Protein AF-A0A8I0H7Q3-F1 (afdb_monomer_lite)

Structure (mmCIF, N/CA/C/O backbone):
data_AF-A0A8I0H7Q3-F1
#
_entry.id   AF-A0A8I0H7Q3-F1
#
loop_
_atom_site.group_PDB
_atom_site.id
_atom_site.type_symbol
_atom_site.label_atom_id
_atom_site.label_alt_id
_atom_site.label_comp_id
_atom_site.label_asym_id
_atom_site.label_entity_id
_atom_site.label_seq_id
_atom_site.pdbx_PDB_ins_code
_atom_site.Cartn_x
_atom_site.Cartn_y
_atom_site.Cartn_z
_atom_site.occupancy
_atom_site.B_iso_or_equiv
_atom_site.auth_seq_id
_atom_site.auth_comp_id
_atom_site.auth_asym_id
_atom_site.auth_atom_id
_atom_site.pdbx_PDB_model_num
ATOM 1 N N . LEU A 1 1 ? -4.816 25.748 12.205 1.00 37.19 1 LEU A N 1
ATOM 2 C CA . LEU A 1 1 ? -4.856 25.048 10.901 1.00 37.19 1 LEU A CA 1
ATOM 3 C C . LEU A 1 1 ? -5.503 23.698 11.165 1.00 37.19 1 LEU A C 1
ATOM 5 O O . LEU A 1 1 ? -4.940 22.926 11.926 1.00 37.19 1 LEU A O 1
ATOM 9 N N . GLY A 1 2 ? -6.756 23.532 10.737 1.00 43.56 2 GLY A N 1
ATOM 10 C CA . GLY A 1 2 ? -7.640 22.460 11.206 1.00 43.56 2 GLY A CA 1
ATOM 11 C C . GLY A 1 2 ? -7.206 21.076 10.732 1.00 43.56 2 GLY A C 1
ATOM 12 O O . GLY A 1 2 ? -6.792 20.918 9.587 1.00 43.56 2 GLY A O 1
ATOM 13 N N . GLU A 1 3 ? -7.314 20.086 11.617 1.00 54.47 3 GLU A N 1
ATOM 14 C CA . GLU A 1 3 ? -7.147 18.677 11.268 1.00 54.47 3 GLU A CA 1
ATOM 15 C C . GLU A 1 3 ? -8.243 18.287 10.264 1.00 54.47 3 GLU A C 1
ATOM 17 O O . GLU A 1 3 ? -9.424 18.199 10.606 1.00 54.47 3 GLU A O 1
ATOM 22 N N . ILE A 1 4 ? -7.864 18.109 8.996 1.00 49.09 4 ILE A N 1
ATOM 23 C CA . ILE A 1 4 ? -8.764 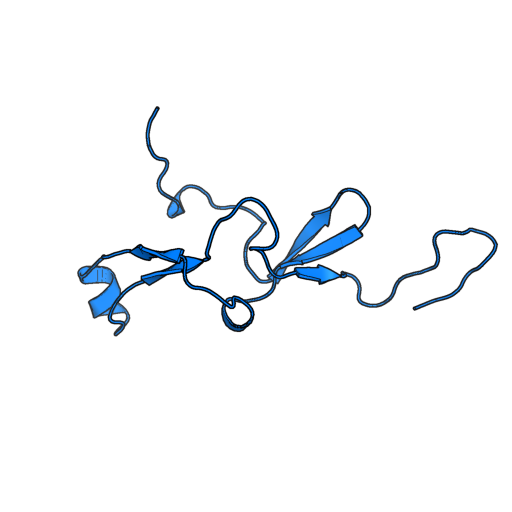17.578 7.968 1.00 49.09 4 ILE A CA 1
ATOM 24 C C . ILE A 1 4 ? -9.117 16.144 8.356 1.00 49.09 4 ILE A C 1
ATOM 26 O O . ILE A 1 4 ? -8.236 15.336 8.660 1.00 49.09 4 ILE A O 1
ATOM 30 N N . ARG A 1 5 ? -10.412 15.812 8.339 1.00 54.72 5 ARG A N 1
ATOM 31 C CA . ARG A 1 5 ? -10.844 14.442 8.616 1.00 54.72 5 ARG A CA 1
ATOM 32 C C . ARG A 1 5 ? -10.409 13.543 7.448 1.00 54.72 5 ARG A C 1
ATOM 34 O O . ARG A 1 5 ? -10.705 13.880 6.305 1.00 54.72 5 ARG A O 1
ATOM 41 N N . PRO A 1 6 ? -9.753 12.394 7.694 1.00 56.88 6 PRO A N 1
ATOM 42 C CA . PRO A 1 6 ? -9.218 11.533 6.631 1.00 56.88 6 PRO A CA 1
ATOM 43 C C . PRO A 1 6 ? -10.246 11.083 5.584 1.00 56.88 6 PRO A C 1
ATOM 45 O O . PRO A 1 6 ? -9.904 10.906 4.424 1.00 56.88 6 PRO A O 1
ATOM 48 N N . ASN A 1 7 ? -11.520 10.954 5.964 1.00 54.56 7 ASN A N 1
ATOM 49 C CA . ASN A 1 7 ? -12.619 10.635 5.047 1.00 54.56 7 ASN A CA 1
ATOM 50 C C . ASN A 1 7 ? -12.928 11.747 4.025 1.00 54.56 7 ASN A C 1
ATOM 52 O O . ASN A 1 7 ? -13.588 11.486 3.026 1.00 54.56 7 ASN A O 1
ATOM 56 N N . GLN A 1 8 ? -12.471 12.976 4.270 1.00 44.34 8 GLN A N 1
ATOM 57 C CA . GLN A 1 8 ? -12.534 14.087 3.319 1.00 44.34 8 GLN A CA 1
ATOM 58 C C . GLN A 1 8 ? -11.332 14.085 2.361 1.00 44.34 8 GLN A C 1
ATOM 60 O O . GLN A 1 8 ? -11.343 14.804 1.367 1.00 44.34 8 GLN A O 1
ATOM 65 N N . LEU A 1 9 ? -10.316 13.260 2.633 1.00 53.66 9 LEU A N 1
ATOM 66 C CA . LEU A 1 9 ? -9.160 13.027 1.775 1.00 53.66 9 LEU A CA 1
ATOM 67 C C . LEU A 1 9 ? -9.435 11.805 0.877 1.00 53.66 9 LEU A C 1
ATOM 69 O O . LEU A 1 9 ? -8.773 10.774 0.973 1.00 53.66 9 LEU A O 1
ATOM 73 N N . ILE A 1 10 ? -10.456 11.887 0.018 1.00 52.09 10 ILE A N 1
ATOM 74 C CA . ILE A 1 10 ? -10.652 10.869 -1.024 1.00 52.09 10 ILE A CA 1
ATOM 75 C C . ILE A 1 10 ? -9.549 11.094 -2.056 1.00 52.09 10 ILE A C 1
ATOM 77 O O . ILE A 1 10 ? -9.580 12.071 -2.801 1.00 52.09 10 ILE A O 1
ATOM 81 N N . THR A 1 11 ? -8.548 10.219 -2.065 1.00 61.03 11 THR A N 1
ATOM 82 C CA . THR A 1 11 ? -7.438 10.291 -3.017 1.00 61.03 11 THR A CA 1
ATOM 83 C C . THR A 1 11 ? -7.417 9.052 -3.894 1.00 61.03 11 THR A C 1
ATOM 85 O O . THR A 1 11 ? -7.894 7.985 -3.511 1.00 61.03 11 THR A O 1
ATOM 88 N N . THR A 1 12 ? -6.822 9.179 -5.073 1.00 61.81 12 THR A N 1
ATOM 89 C CA . THR A 1 12 ? -6.588 8.069 -5.997 1.00 61.81 12 THR A CA 1
ATOM 90 C C . THR A 1 12 ? -5.456 7.146 -5.539 1.00 61.81 12 THR A C 1
ATOM 92 O O . THR A 1 12 ? -5.013 6.348 -6.344 1.00 61.81 12 THR A O 1
ATOM 95 N N . PHE A 1 13 ? -4.966 7.245 -4.294 1.00 69.81 13 PHE A N 1
ATOM 96 C CA . PHE A 1 13 ? -3.757 6.558 -3.804 1.00 69.81 13 PHE A CA 1
ATOM 97 C C . PHE A 1 13 ? -4.045 5.420 -2.806 1.00 69.81 13 PHE A C 1
ATOM 99 O O . PHE A 1 13 ? -3.177 5.028 -2.027 1.00 69.81 13 PHE A O 1
ATOM 106 N N . GLY A 1 14 ? -5.279 4.907 -2.771 1.00 75.38 14 GLY A N 1
ATOM 107 C CA . GLY A 1 14 ? -5.651 3.786 -1.900 1.00 75.38 14 GLY A CA 1
ATOM 108 C C . GLY A 1 14 ? -5.126 2.426 -2.389 1.00 75.38 14 GLY A C 1
ATOM 109 O O . GLY A 1 14 ? -4.593 2.329 -3.493 1.00 75.38 14 GLY A O 1
ATOM 110 N N . PRO A 1 15 ? -5.306 1.349 -1.607 1.00 83.38 15 PRO A N 1
ATOM 111 C CA . PRO A 1 15 ? -5.054 -0.019 -2.059 1.00 83.38 15 PRO A CA 1
ATOM 112 C C . PRO A 1 15 ? -5.645 -0.335 -3.437 1.00 83.38 15 PRO A C 1
ATOM 114 O O . PRO A 1 15 ? -6.801 -0.017 -3.709 1.00 83.38 15 PRO A O 1
ATOM 117 N N . GLY A 1 16 ? -4.850 -0.964 -4.299 1.00 84.94 16 GLY A N 1
ATOM 118 C CA . GLY A 1 16 ? -5.204 -1.296 -5.680 1.00 84.94 16 GLY A CA 1
ATOM 119 C C . GLY A 1 16 ? -5.071 -0.139 -6.673 1.00 84.94 16 GLY A C 1
ATOM 120 O O . GLY A 1 16 ? -5.262 -0.348 -7.869 1.00 84.94 16 GLY A O 1
ATOM 121 N N . SER A 1 17 ? -4.736 1.071 -6.219 1.00 86.38 17 SER A N 1
ATOM 122 C CA . SER A 1 17 ? -4.459 2.182 -7.130 1.00 86.38 17 SER A CA 1
ATOM 123 C C . SER A 1 17 ? -3.118 2.028 -7.838 1.00 86.38 17 SER A C 1
ATOM 125 O O . SER A 1 17 ? -2.142 1.581 -7.234 1.00 86.38 17 SER A O 1
ATOM 127 N N . ILE A 1 18 ? -3.073 2.455 -9.102 1.00 85.75 18 ILE A N 1
ATOM 128 C CA . ILE A 1 18 ? -1.828 2.665 -9.843 1.00 85.75 18 ILE A CA 1
ATOM 129 C C . ILE A 1 18 ? -1.394 4.111 -9.614 1.00 85.75 18 ILE A C 1
ATOM 131 O O . ILE A 1 18 ? -2.142 5.052 -9.882 1.00 85.75 18 ILE A O 1
ATOM 135 N N . VAL A 1 19 ? -0.178 4.270 -9.115 1.00 82.25 19 VAL A N 1
ATOM 136 C CA . VAL A 1 19 ? 0.450 5.539 -8.775 1.00 82.25 19 VAL A CA 1
ATOM 137 C C . VAL A 1 19 ? 1.641 5.731 -9.690 1.00 82.25 19 VAL A C 1
ATOM 139 O O . VAL A 1 19 ? 2.539 4.892 -9.735 1.00 82.25 19 VAL A O 1
ATOM 142 N N . ASP A 1 20 ? 1.648 6.841 -10.416 1.00 79.81 20 ASP A N 1
ATOM 143 C CA . ASP A 1 20 ? 2.783 7.212 -11.247 1.00 79.81 20 ASP A CA 1
ATOM 144 C C . ASP A 1 20 ? 3.878 7.820 -10.360 1.00 79.81 20 ASP A C 1
ATOM 146 O O . ASP A 1 20 ? 3.717 8.917 -9.817 1.00 79.81 20 ASP A O 1
ATOM 150 N N . ALA A 1 21 ? 4.964 7.080 -10.136 1.00 72.25 21 ALA A N 1
ATOM 151 C CA . ALA A 1 21 ? 6.167 7.611 -9.511 1.00 72.25 21 ALA A CA 1
ATOM 152 C C . ALA A 1 21 ? 7.128 8.119 -10.596 1.00 72.25 21 ALA A C 1
ATOM 154 O O . ALA A 1 21 ? 7.049 7.750 -11.759 1.00 72.25 21 ALA A O 1
ATOM 155 N N . VAL A 1 22 ? 8.075 8.978 -10.205 1.00 69.94 22 VAL A N 1
ATOM 156 C CA . VAL A 1 22 ? 8.916 9.772 -11.129 1.00 69.94 22 VAL A CA 1
ATOM 157 C C . VAL A 1 22 ? 9.610 8.947 -12.225 1.00 69.94 22 VAL A C 1
ATOM 159 O O . VAL A 1 22 ? 9.929 9.485 -13.283 1.00 69.94 22 VAL A O 1
ATOM 162 N N . LYS A 1 23 ? 9.895 7.667 -11.971 1.00 70.00 23 LYS A N 1
ATOM 163 C CA . LYS A 1 23 ? 10.569 6.779 -12.929 1.00 70.00 23 LYS A CA 1
ATOM 164 C C . LYS A 1 23 ? 9.801 5.500 -13.246 1.00 70.00 23 LYS A C 1
ATOM 166 O O . LYS A 1 23 ? 10.092 4.896 -14.269 1.00 70.00 23 LYS A O 1
ATOM 171 N N . ASP A 1 24 ? 8.854 5.117 -12.398 1.00 74.88 24 ASP A N 1
ATOM 172 C CA . ASP A 1 24 ? 8.165 3.834 -12.453 1.00 74.88 24 ASP A CA 1
ATOM 173 C C . ASP A 1 24 ? 6.728 4.031 -11.981 1.00 74.88 24 ASP A C 1
ATOM 175 O O . ASP A 1 24 ? 6.487 4.758 -11.019 1.00 74.88 24 ASP A O 1
ATOM 179 N N . SER A 1 25 ? 5.771 3.352 -12.605 1.00 84.50 25 SER A N 1
ATOM 180 C CA . SER A 1 25 ? 4.428 3.256 -12.044 1.00 84.50 25 SER A CA 1
ATOM 181 C C . SER A 1 25 ? 4.379 2.094 -11.049 1.00 84.50 25 SER A C 1
ATOM 183 O O . SER A 1 25 ? 4.995 1.044 -11.242 1.00 84.50 25 SER A O 1
ATOM 185 N N . VAL A 1 26 ? 3.652 2.274 -9.952 1.00 87.69 26 VAL A N 1
ATOM 186 C CA . VAL A 1 26 ? 3.524 1.264 -8.899 1.00 87.69 26 VAL A CA 1
ATOM 187 C C . VAL A 1 26 ? 2.067 1.060 -8.530 1.00 87.69 26 VAL A C 1
ATOM 189 O O . VAL A 1 26 ? 1.268 1.984 -8.599 1.00 87.69 26 VAL A O 1
ATOM 192 N N . THR A 1 27 ? 1.705 -0.150 -8.122 1.00 89.50 27 THR A N 1
ATOM 193 C CA . THR A 1 27 ? 0.390 -0.438 -7.545 1.00 89.50 27 THR A CA 1
ATOM 194 C C . THR A 1 27 ? 0.495 -0.494 -6.028 1.00 89.50 27 THR A C 1
ATOM 196 O O . THR A 1 27 ? 1.359 -1.195 -5.498 1.00 89.50 27 THR A O 1
ATOM 199 N N . VAL A 1 28 ? -0.383 0.220 -5.323 1.00 87.94 28 VAL A N 1
ATOM 200 C CA . VAL A 1 28 ? -0.469 0.169 -3.855 1.00 87.94 28 VAL A CA 1
ATOM 201 C C . VAL A 1 28 ? -1.090 -1.155 -3.427 1.00 87.94 28 VAL A C 1
ATOM 203 O O . VAL A 1 28 ? -2.158 -1.530 -3.906 1.00 87.94 28 VAL A O 1
ATOM 206 N N . LEU A 1 29 ? -0.430 -1.871 -2.520 1.00 87.94 29 LEU A N 1
ATOM 207 C CA . LEU A 1 29 ? -0.903 -3.162 -2.031 1.00 87.94 29 LEU A CA 1
ATOM 208 C C . LEU A 1 29 ? -1.997 -3.008 -0.965 1.00 87.94 29 LEU A C 1
ATOM 210 O O . LEU A 1 29 ? -2.200 -1.940 -0.385 1.00 87.94 29 LEU A O 1
ATOM 214 N N . ASP A 1 30 ? -2.732 -4.095 -0.736 1.00 87.75 30 ASP A N 1
ATOM 215 C CA . ASP A 1 30 ? -3.804 -4.139 0.253 1.00 87.75 30 ASP A CA 1
ATOM 216 C C . ASP A 1 30 ? -3.314 -4.108 1.713 1.00 87.75 30 ASP A C 1
ATOM 218 O O . ASP A 1 30 ? -2.123 -4.227 2.015 1.00 87.75 30 ASP A O 1
ATOM 222 N N . LEU A 1 31 ? -4.277 -3.959 2.630 1.00 84.06 31 LEU A N 1
ATOM 223 C CA . LEU A 1 31 ? -4.045 -3.934 4.076 1.00 84.06 31 LEU A CA 1
ATOM 224 C C . LEU A 1 31 ? -3.320 -5.182 4.612 1.00 84.06 31 LEU A C 1
ATOM 226 O O . LEU A 1 31 ? -2.676 -5.084 5.653 1.00 84.06 31 LEU A O 1
ATOM 230 N N . ASN A 1 32 ? -3.404 -6.338 3.947 1.00 86.75 32 ASN A N 1
ATOM 231 C CA . ASN A 1 32 ? -2.743 -7.573 4.378 1.00 86.75 32 ASN A CA 1
ATOM 232 C C . ASN A 1 32 ? -1.219 -7.503 4.204 1.00 86.75 32 ASN A C 1
ATOM 234 O O . ASN A 1 32 ? -0.492 -8.218 4.892 1.00 86.75 32 ASN A O 1
ATOM 238 N N . TYR A 1 33 ? -0.725 -6.637 3.314 1.00 87.38 33 TYR A N 1
ATOM 239 C CA . TYR A 1 33 ? 0.709 -6.408 3.112 1.00 87.38 33 TYR A CA 1
ATOM 240 C C . TYR A 1 33 ? 1.282 -5.335 4.048 1.00 87.38 33 TYR A C 1
ATOM 242 O O . TYR A 1 33 ? 2.505 -5.171 4.127 1.00 87.38 33 TYR A O 1
ATOM 250 N N . TRP A 1 34 ? 0.434 -4.618 4.794 1.00 85.38 34 TRP A N 1
ATOM 251 C CA . TRP A 1 34 ? 0.891 -3.708 5.838 1.00 85.38 34 TRP A CA 1
ATOM 252 C C . TRP A 1 34 ? 1.367 -4.485 7.064 1.00 85.38 34 TRP A C 1
ATOM 254 O O . TRP A 1 34 ? 0.602 -5.168 7.739 1.00 85.38 34 TRP A O 1
ATOM 264 N N . LYS A 1 35 ? 2.656 -4.342 7.384 1.00 82.94 35 LYS A N 1
ATOM 265 C CA . LYS A 1 35 ? 3.292 -5.043 8.512 1.00 82.94 35 LYS A CA 1
ATOM 266 C C . LYS A 1 35 ? 2.895 -4.479 9.872 1.00 82.94 35 LYS A C 1
ATOM 268 O O . LYS A 1 35 ? 2.885 -5.203 10.861 1.00 82.94 35 LYS A O 1
ATOM 273 N N . GLU A 1 36 ? 2.606 -3.183 9.930 1.00 84.50 36 GLU A N 1
ATOM 274 C CA . GLU A 1 36 ? 2.398 -2.466 11.181 1.00 84.50 36 GLU A CA 1
ATOM 275 C C . GLU A 1 36 ? 1.118 -1.637 11.149 1.00 84.50 36 GLU A C 1
ATOM 277 O O . GLU A 1 36 ? 0.793 -0.970 10.163 1.00 84.50 36 GLU A O 1
ATOM 282 N N . LYS A 1 37 ? 0.407 -1.657 12.278 1.00 85.62 37 LYS A N 1
ATOM 283 C CA . LYS A 1 37 ? -0.762 -0.814 12.518 1.00 85.62 37 LYS A CA 1
ATOM 284 C C . LYS A 1 37 ? -0.299 0.519 13.100 1.00 85.62 37 LYS A C 1
ATOM 286 O O . LYS A 1 37 ? 0.541 0.558 13.994 1.00 85.62 37 LYS A O 1
ATOM 291 N N . GLY A 1 38 ? -0.859 1.604 12.589 1.00 84.69 38 GLY A N 1
ATOM 292 C CA . GLY A 1 38 ? -0.672 2.958 13.085 1.00 84.69 38 GLY A CA 1
ATOM 293 C C . GLY A 1 38 ? -1.685 3.322 14.170 1.00 84.69 38 GLY A C 1
ATOM 294 O O . GLY A 1 38 ? -2.072 2.509 15.011 1.00 84.69 38 GLY A O 1
ATOM 295 N N . LYS A 1 39 ? -2.123 4.584 14.157 1.00 87.38 39 LYS A N 1
ATOM 296 C CA . LYS A 1 39 ? -3.012 5.150 15.179 1.00 87.38 39 LYS A CA 1
ATOM 297 C C . LYS A 1 39 ? -4.346 4.398 15.243 1.00 87.38 39 LYS A C 1
ATOM 299 O O . LYS A 1 39 ? -5.035 4.242 14.233 1.00 87.38 39 LYS A O 1
ATOM 304 N N . LYS A 1 40 ? -4.737 3.994 16.454 1.00 89.19 40 LYS A N 1
ATOM 305 C CA . LYS A 1 40 ? -6.060 3.428 16.738 1.00 89.19 40 LYS A CA 1
ATOM 306 C C . LYS A 1 40 ? -7.128 4.518 16.624 1.00 89.19 40 LYS A C 1
ATOM 308 O O . LYS A 1 40 ? -6.990 5.593 17.207 1.00 89.19 40 LYS A O 1
ATOM 313 N N . ILE A 1 41 ? -8.198 4.222 15.898 1.00 87.94 41 ILE A N 1
ATOM 314 C CA . ILE A 1 41 ? -9.387 5.065 15.777 1.00 87.94 41 ILE A CA 1
ATOM 315 C C . ILE A 1 41 ? -10.500 4.412 16.597 1.00 87.94 41 ILE A C 1
ATOM 317 O O . ILE A 1 41 ? -10.837 3.241 16.396 1.00 87.94 41 ILE A O 1
ATOM 321 N N . ILE A 1 42 ? -11.057 5.178 17.533 1.00 86.50 42 ILE A N 1
ATOM 322 C CA . ILE A 1 42 ? -12.131 4.737 18.421 1.00 86.50 42 ILE A CA 1
ATOM 323 C C . ILE A 1 42 ? -13.431 5.382 17.941 1.00 86.50 42 ILE A C 1
ATOM 325 O O . ILE A 1 42 ? -13.682 6.554 18.207 1.00 86.50 42 ILE A O 1
ATOM 329 N N . ASP A 1 43 ? -14.248 4.602 17.238 1.00 89.31 43 ASP A N 1
ATOM 330 C CA . ASP A 1 43 ? -15.628 4.949 16.894 1.00 89.31 43 ASP A CA 1
ATOM 331 C C . ASP A 1 43 ? -16.526 3.779 17.294 1.00 89.31 43 ASP A C 1
ATOM 333 O O . ASP A 1 43 ? -16.654 2.798 16.565 1.00 89.31 43 ASP A O 1
ATOM 337 N N . GLY A 1 44 ? -17.114 3.863 18.489 1.00 89.94 44 GLY A N 1
ATOM 338 C CA . GLY A 1 44 ? -17.879 2.758 19.064 1.00 89.94 44 GLY A CA 1
ATOM 339 C C . GLY A 1 44 ? -19.136 2.401 18.269 1.00 89.94 44 GLY A C 1
ATOM 340 O O . GLY A 1 44 ? -19.514 1.232 18.230 1.00 89.94 44 GLY A O 1
ATOM 341 N N . ARG A 1 45 ? -19.772 3.374 17.600 1.00 93.69 45 ARG A N 1
ATOM 342 C CA . ARG A 1 45 ? -20.993 3.124 16.818 1.00 93.69 45 ARG A CA 1
ATOM 343 C C . ARG A 1 45 ? -20.660 2.364 15.544 1.00 93.69 45 ARG A C 1
ATOM 345 O O . ARG A 1 45 ? -21.302 1.356 15.263 1.00 93.69 45 ARG A O 1
ATOM 352 N N . LEU A 1 46 ? -19.650 2.826 14.808 1.00 91.06 46 LEU A N 1
ATOM 353 C CA . LEU A 1 46 ? -19.212 2.167 13.581 1.00 91.06 46 LEU A CA 1
ATOM 354 C C . LEU A 1 46 ? -18.591 0.795 13.871 1.00 91.06 46 LEU A C 1
ATOM 356 O O . LEU A 1 46 ? -18.869 -0.163 13.157 1.00 91.06 46 LEU A O 1
ATOM 360 N N . ALA A 1 47 ? -17.801 0.692 14.942 1.00 93.50 47 ALA A N 1
ATOM 361 C CA . ALA A 1 47 ? -17.194 -0.555 15.400 1.00 93.50 47 ALA A CA 1
ATOM 362 C C . ALA A 1 47 ? -18.263 -1.604 15.746 1.00 93.50 47 ALA A C 1
ATOM 364 O O . ALA A 1 47 ? -18.224 -2.715 15.223 1.00 93.50 47 ALA A O 1
ATOM 365 N N . SER A 1 48 ? -19.282 -1.216 16.524 1.00 94.31 48 SER A N 1
ATOM 366 C CA . SER A 1 48 ? -20.409 -2.100 16.862 1.00 94.31 48 SER A CA 1
ATOM 367 C C . SER A 1 48 ? -21.216 -2.504 15.628 1.00 94.31 48 SER A C 1
ATOM 369 O O . SER A 1 48 ? -21.603 -3.660 15.503 1.00 94.31 48 SER A O 1
ATOM 371 N N . TYR A 1 49 ? -21.454 -1.568 14.703 1.00 95.88 49 TYR A N 1
ATOM 372 C CA . TYR A 1 49 ? -22.179 -1.843 13.461 1.00 95.88 49 TYR A CA 1
ATOM 373 C C . TYR A 1 49 ? -21.441 -2.840 12.554 1.00 95.88 49 TYR A C 1
ATOM 375 O O . TYR A 1 49 ? -22.073 -3.705 11.956 1.00 95.88 49 TYR A O 1
ATOM 383 N N . LEU A 1 50 ? -20.111 -2.735 12.463 1.00 94.69 50 LEU A N 1
ATOM 384 C CA . LEU A 1 50 ? -19.270 -3.620 11.649 1.00 94.69 50 LEU A CA 1
ATOM 385 C C . LEU A 1 50 ? -18.796 -4.882 12.394 1.00 94.69 50 LEU A C 1
ATOM 387 O O . LEU A 1 50 ? -18.143 -5.723 11.782 1.00 94.69 50 LEU A O 1
ATOM 391 N N . GLY A 1 51 ? -19.106 -5.029 13.687 1.00 95.06 51 GLY A N 1
ATOM 392 C CA . GLY A 1 51 ? -18.698 -6.182 14.496 1.00 95.06 51 GLY A CA 1
ATOM 393 C C . GLY A 1 51 ? -17.187 -6.273 14.745 1.00 95.06 51 GLY A C 1
ATOM 394 O O . GLY A 1 51 ? -16.645 -7.373 14.811 1.00 95.06 51 GLY A O 1
ATOM 395 N N . VAL A 1 52 ? -16.497 -5.135 14.856 1.00 92.62 52 VAL A N 1
ATOM 396 C CA . VAL A 1 52 ? -15.047 -5.058 15.113 1.00 92.62 52 VAL A CA 1
ATOM 397 C C . VAL A 1 52 ? -14.762 -4.283 16.398 1.00 92.62 52 VAL A C 1
ATOM 399 O O . VAL A 1 52 ? -15.535 -3.409 16.769 1.00 92.62 52 VAL A O 1
ATOM 402 N N . ASP A 1 53 ? -13.632 -4.539 17.064 1.00 89.38 53 ASP A N 1
ATOM 403 C CA . ASP A 1 53 ? -13.290 -3.845 18.321 1.00 89.38 53 ASP A CA 1
ATOM 404 C C . ASP A 1 53 ? -12.834 -2.396 18.105 1.00 89.38 53 ASP A C 1
ATOM 406 O O . ASP A 1 53 ? -13.021 -1.517 18.950 1.00 89.38 53 ASP A O 1
ATOM 410 N N . CYS A 1 54 ? -12.137 -2.148 16.996 1.00 89.00 54 CYS A N 1
ATOM 411 C CA . CYS A 1 54 ? -11.582 -0.845 16.659 1.00 89.00 54 CYS A CA 1
ATOM 412 C C . CYS A 1 54 ? -11.096 -0.787 15.215 1.00 89.00 54 CYS A C 1
ATOM 414 O O . CYS A 1 54 ? -10.858 -1.813 14.579 1.00 89.00 54 CYS A O 1
ATOM 416 N N . PHE A 1 55 ? -10.849 0.431 14.742 1.00 89.81 55 PHE A N 1
ATOM 417 C CA . PHE A 1 55 ? -10.156 0.670 13.483 1.00 89.81 55 PHE A CA 1
ATOM 418 C C . PHE A 1 55 ? -8.720 1.101 13.766 1.00 89.81 55 PHE A C 1
ATOM 420 O O . PHE A 1 55 ? -8.401 1.630 14.833 1.00 89.81 55 PHE A O 1
ATOM 427 N N . SER A 1 56 ? -7.824 0.862 12.819 1.00 87.69 56 SER A N 1
ATOM 428 C CA . SER A 1 56 ? -6.441 1.330 12.888 1.00 87.69 56 SER A CA 1
ATOM 429 C C . SER A 1 56 ? -6.066 1.929 11.547 1.00 87.69 56 SER A C 1
ATOM 431 O O . SER A 1 56 ? -6.402 1.372 10.505 1.00 87.69 56 SER A O 1
ATOM 433 N N . MET A 1 57 ? -5.380 3.063 11.580 1.00 83.38 57 MET A N 1
ATOM 434 C CA . MET A 1 57 ? -4.751 3.612 10.384 1.00 83.38 57 MET A CA 1
ATOM 435 C C . MET A 1 57 ? -3.529 2.758 10.028 1.00 83.38 57 MET A C 1
ATOM 437 O O . MET A 1 57 ? -2.935 2.171 10.935 1.00 83.38 57 MET A O 1
ATOM 441 N N . PRO A 1 58 ? -3.111 2.685 8.756 1.00 79.44 58 PRO A N 1
ATOM 442 C CA . PRO A 1 58 ? -1.766 2.221 8.433 1.00 79.44 58 PRO A CA 1
ATOM 443 C C . PRO A 1 58 ? -0.722 3.066 9.175 1.00 79.44 58 PRO A C 1
ATOM 445 O O . PRO A 1 58 ? -0.972 4.228 9.520 1.00 79.44 58 PRO A O 1
ATOM 448 N N . ARG A 1 59 ? 0.443 2.478 9.464 1.00 82.00 59 ARG A N 1
ATOM 449 C CA . ARG A 1 59 ? 1.578 3.247 9.986 1.00 82.00 59 ARG A CA 1
ATOM 450 C C . ARG A 1 59 ? 1.935 4.352 8.986 1.00 82.00 59 ARG A C 1
ATOM 452 O O . ARG A 1 59 ? 1.868 4.142 7.784 1.00 82.00 59 ARG A O 1
ATOM 459 N N . THR A 1 60 ? 2.297 5.526 9.488 1.00 73.44 60 THR A N 1
ATOM 460 C CA . THR A 1 60 ? 2.842 6.624 8.684 1.00 73.44 60 THR A CA 1
ATOM 461 C C . THR A 1 60 ? 4.154 7.070 9.322 1.00 73.44 60 THR A C 1
ATOM 463 O O . THR A 1 60 ? 4.155 7.572 10.448 1.00 73.44 60 THR A O 1
ATOM 466 N N . SER A 1 61 ? 5.264 6.859 8.630 1.00 73.88 61 SER A N 1
ATOM 467 C CA . SER A 1 61 ? 6.624 7.252 8.984 1.00 73.88 61 SER A CA 1
ATOM 468 C C . SER A 1 61 ? 7.207 8.129 7.863 1.00 73.88 61 SER A C 1
ATOM 470 O O . SER A 1 61 ? 6.472 8.660 7.030 1.00 73.88 61 SER A O 1
ATOM 472 N N . TYR A 1 62 ? 8.524 8.353 7.875 1.00 67.12 62 TYR A N 1
ATOM 473 C CA . TYR A 1 62 ? 9.195 9.169 6.862 1.00 67.12 62 TYR A CA 1
ATOM 474 C C . TYR A 1 62 ? 9.410 8.419 5.534 1.00 67.12 62 TYR A C 1
ATOM 476 O O . TYR A 1 62 ? 9.480 9.052 4.481 1.00 67.12 62 TYR A O 1
ATOM 484 N N . SER A 1 63 ? 9.515 7.085 5.553 1.00 71.06 63 SER A N 1
ATOM 485 C CA . SER A 1 63 ? 9.698 6.280 4.342 1.00 71.06 63 SER A CA 1
ATOM 486 C C . SER A 1 63 ? 9.289 4.817 4.540 1.00 71.06 63 SER A C 1
ATOM 488 O O . SER A 1 63 ? 9.467 4.237 5.606 1.00 71.06 63 SER A O 1
ATOM 490 N N . GLY A 1 64 ? 8.785 4.193 3.470 1.00 69.44 64 GLY A N 1
ATOM 491 C CA . GLY A 1 64 ? 8.562 2.742 3.423 1.00 69.44 64 GLY A CA 1
ATOM 492 C C . GLY A 1 64 ? 7.262 2.234 4.053 1.00 69.44 64 GLY A C 1
ATOM 493 O O . GLY A 1 64 ? 7.120 1.028 4.231 1.00 69.44 64 GLY A O 1
ATOM 494 N N . ASP A 1 65 ? 6.305 3.106 4.372 1.00 77.06 65 ASP A N 1
ATOM 495 C CA . ASP A 1 65 ? 5.043 2.683 4.998 1.00 77.06 65 ASP A CA 1
ATOM 496 C C . ASP A 1 65 ? 3.986 2.178 4.017 1.00 77.06 65 ASP A C 1
ATOM 498 O O . ASP A 1 65 ? 3.074 1.445 4.400 1.00 77.06 65 ASP A O 1
ATOM 502 N N . ILE A 1 66 ? 4.092 2.588 2.752 1.00 82.81 66 ILE A N 1
ATOM 503 C CA . ILE 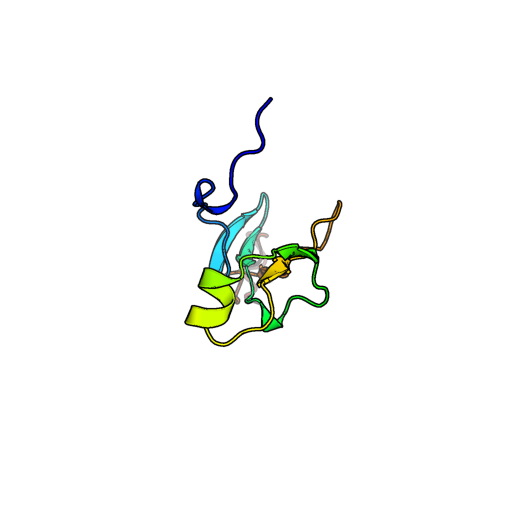A 1 66 ? 3.152 2.207 1.702 1.00 82.81 66 ILE A CA 1
ATOM 504 C C . ILE A 1 66 ? 3.775 1.040 0.921 1.00 82.81 66 ILE A C 1
ATOM 506 O O . ILE A 1 66 ? 4.734 1.252 0.178 1.00 82.81 66 ILE A O 1
ATOM 510 N N . PRO A 1 67 ? 3.277 -0.193 1.098 1.00 86.62 67 PRO A N 1
ATOM 511 C CA . PRO A 1 67 ? 3.708 -1.353 0.364 1.00 86.62 67 PRO A CA 1
ATOM 512 C C . PRO A 1 67 ? 3.189 -1.193 -1.054 1.00 86.62 67 PRO A C 1
ATOM 514 O O . PRO A 1 67 ? 2.005 -0.943 -1.295 1.00 86.62 67 PRO A O 1
ATOM 517 N N . VAL A 1 68 ? 4.107 -1.314 -1.994 1.00 87.56 68 VAL A N 1
ATOM 518 C CA . VAL A 1 68 ? 3.828 -1.158 -3.410 1.00 87.56 68 VAL A CA 1
ATOM 519 C C . VAL A 1 68 ? 4.506 -2.274 -4.181 1.00 87.56 68 VAL A C 1
ATOM 521 O O . VAL A 1 68 ? 5.498 -2.849 -3.727 1.00 87.56 68 VAL A O 1
ATOM 524 N N . VAL A 1 69 ? 3.976 -2.561 -5.359 1.00 90.06 69 VAL A N 1
ATOM 525 C CA . VAL A 1 69 ? 4.600 -3.447 -6.338 1.00 90.06 69 VAL A CA 1
ATOM 526 C C . VAL A 1 69 ? 4.712 -2.723 -7.673 1.00 90.06 69 VAL A C 1
ATOM 528 O O . VAL A 1 69 ? 3.865 -1.889 -7.989 1.00 90.06 69 VAL A O 1
ATOM 531 N N . SER A 1 70 ? 5.751 -3.015 -8.451 1.00 89.38 70 SER A N 1
ATOM 532 C CA . SER A 1 70 ? 5.926 -2.419 -9.777 1.00 89.38 70 SER A CA 1
ATOM 533 C C . SER A 1 70 ? 4.750 -2.748 -10.694 1.00 89.38 70 SER A C 1
ATOM 535 O O . SER A 1 70 ? 4.249 -3.875 -10.702 1.00 89.38 70 SER A O 1
ATOM 537 N N . PHE A 1 71 ? 4.319 -1.754 -11.467 1.00 87.62 71 PHE A N 1
ATOM 538 C CA . PHE A 1 71 ? 3.308 -1.899 -12.501 1.00 87.62 71 PHE A CA 1
ATOM 539 C C . PHE A 1 71 ? 3.803 -1.279 -13.817 1.00 87.62 71 PHE A C 1
ATOM 541 O O . PHE A 1 71 ? 4.309 -0.157 -13.805 1.00 87.62 71 PHE A O 1
ATOM 548 N N . PRO A 1 72 ? 3.599 -1.940 -14.968 1.00 88.69 72 PRO A N 1
ATOM 549 C CA . PRO A 1 72 ? 3.139 -3.325 -15.128 1.00 88.69 72 PRO A CA 1
ATOM 550 C C . PRO A 1 72 ? 4.190 -4.336 -14.641 1.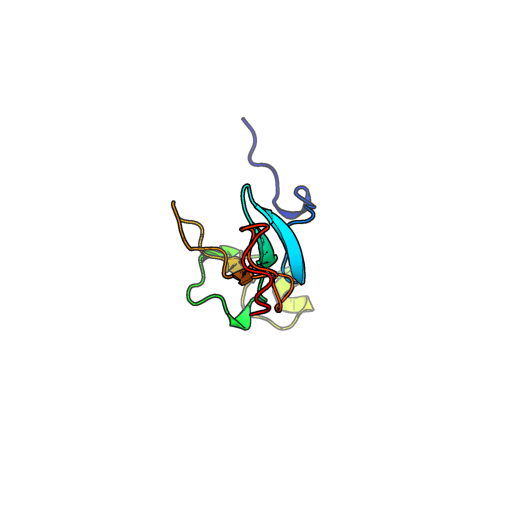00 88.69 72 PRO A C 1
ATOM 552 O O . PRO A 1 72 ? 5.346 -3.988 -14.482 1.00 88.69 72 PRO A O 1
ATOM 555 N N . TYR A 1 73 ? 3.817 -5.604 -14.444 1.00 88.44 73 TYR A N 1
ATOM 556 C CA . TYR A 1 73 ? 4.779 -6.647 -14.037 1.00 88.44 73 TYR A CA 1
ATOM 557 C C . TYR A 1 73 ? 5.868 -6.944 -15.073 1.00 88.44 73 TYR A C 1
ATOM 559 O O . TYR A 1 73 ? 6.846 -7.605 -14.745 1.00 88.44 73 TYR A O 1
ATOM 567 N N . MET A 1 74 ? 5.662 -6.511 -16.315 1.00 89.94 74 MET A N 1
ATOM 568 C CA . MET A 1 74 ? 6.556 -6.752 -17.434 1.00 89.9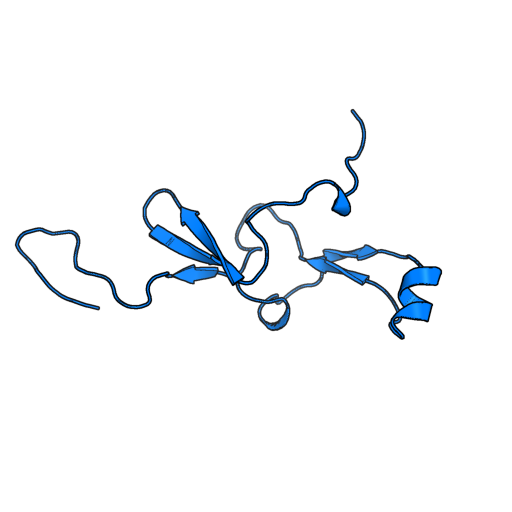4 74 MET A CA 1
ATOM 569 C C . MET A 1 74 ? 6.982 -5.413 -18.024 1.00 89.94 74 MET A C 1
ATOM 571 O O . MET A 1 74 ? 6.152 -4.639 -18.501 1.00 89.94 74 MET A O 1
ATOM 575 N N . HIS A 1 75 ? 8.278 -5.162 -18.013 1.00 88.25 75 HIS A N 1
ATOM 576 C CA . HIS A 1 75 ? 8.910 -3.943 -18.469 1.00 88.25 75 HIS A CA 1
ATOM 577 C C . HIS A 1 75 ? 9.768 -4.210 -19.702 1.00 88.25 75 HIS A C 1
ATOM 579 O O . HIS A 1 75 ? 10.235 -5.320 -19.955 1.00 88.25 75 HIS A O 1
ATOM 585 N N . VAL A 1 76 ? 10.013 -3.152 -20.470 1.00 90.31 76 VAL A N 1
ATOM 586 C CA . VAL A 1 76 ? 10.986 -3.163 -21.562 1.00 90.31 76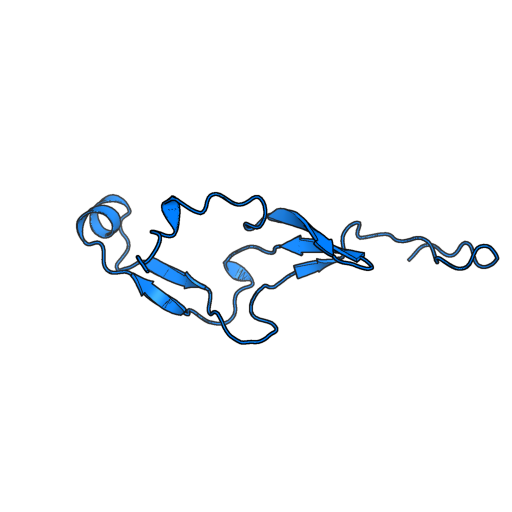 VAL A CA 1
ATOM 587 C C . VAL A 1 76 ? 12.178 -2.329 -21.131 1.00 90.31 76 VAL A C 1
ATOM 589 O O . VAL A 1 76 ? 12.023 -1.226 -20.608 1.00 90.31 76 VAL A O 1
ATOM 592 N N . CYS A 1 77 ? 13.381 -2.848 -21.359 1.00 89.88 77 CYS A N 1
ATOM 593 C CA . CYS A 1 77 ? 14.608 -2.126 -21.068 1.00 89.88 77 CYS A CA 1
ATOM 594 C C . CYS A 1 77 ? 14.595 -0.752 -21.749 1.00 89.88 77 CYS A C 1
ATOM 596 O O . CYS A 1 77 ? 14.523 -0.663 -22.973 1.00 89.88 77 CYS A O 1
ATOM 598 N N . SER A 1 78 ? 14.741 0.314 -20.959 1.00 87.06 78 SER A N 1
ATOM 599 C CA . SER A 1 78 ? 14.726 1.698 -21.453 1.00 87.06 78 SER A CA 1
ATOM 600 C C . SER A 1 78 ? 15.887 2.017 -22.406 1.00 87.06 78 SER A C 1
ATOM 602 O O . SER A 1 78 ? 15.880 3.049 -23.074 1.00 87.06 78 SER A O 1
ATOM 604 N N . ASN A 1 79 ? 16.903 1.150 -22.486 1.00 90.94 79 ASN A N 1
ATOM 605 C CA . ASN A 1 79 ? 17.952 1.264 -23.489 1.00 90.94 79 ASN A CA 1
ATOM 606 C C . ASN A 1 79 ? 17.415 0.836 -24.863 1.00 90.94 79 ASN A C 1
ATOM 608 O O . ASN A 1 79 ? 17.184 -0.349 -25.111 1.00 90.94 79 ASN A O 1
ATOM 612 N N . VAL A 1 80 ? 17.335 1.803 -25.779 1.00 89.25 80 VAL A N 1
ATOM 613 C CA . VAL A 1 80 ? 16.838 1.638 -27.155 1.00 89.25 80 VAL A CA 1
ATOM 614 C C . VAL A 1 80 ? 17.555 0.557 -27.976 1.00 89.25 80 VAL A C 1
ATOM 616 O O . VAL A 1 80 ? 16.993 0.071 -28.950 1.00 89.25 80 VAL A O 1
ATOM 619 N N . LYS A 1 81 ? 18.777 0.150 -27.599 1.00 95.00 81 LYS A N 1
ATOM 620 C CA . LYS A 1 81 ? 19.535 -0.924 -28.270 1.00 95.00 81 LYS A CA 1
ATOM 621 C C . LYS A 1 81 ? 19.366 -2.305 -27.623 1.00 95.00 81 LYS A C 1
ATOM 623 O O . LYS A 1 81 ? 19.851 -3.285 -28.175 1.00 95.00 81 LYS A O 1
ATOM 628 N N . CYS A 1 82 ? 18.759 -2.390 -26.437 1.00 94.81 82 CYS A N 1
ATOM 629 C CA . CYS A 1 82 ? 18.698 -3.619 -25.642 1.00 94.81 82 CYS A CA 1
ATOM 630 C C . CYS A 1 82 ? 17.464 -4.469 -25.968 1.00 94.81 82 CYS A C 1
ATOM 632 O O . CYS A 1 82 ? 17.595 -5.670 -26.183 1.00 94.81 82 CYS A O 1
ATOM 634 N N . GLY A 1 83 ? 16.271 -3.862 -25.977 1.00 87.56 83 GLY A N 1
ATOM 635 C CA . GLY A 1 83 ? 15.013 -4.540 -26.324 1.00 87.56 83 GLY A CA 1
ATOM 636 C C . GLY A 1 83 ? 14.600 -5.704 -25.409 1.00 87.56 83 GLY A C 1
ATOM 637 O O . GLY A 1 83 ? 13.685 -6.445 -25.753 1.00 87.56 83 GLY A O 1
ATOM 638 N N . ARG A 1 84 ? 15.261 -5.903 -24.259 1.00 92.88 84 ARG A N 1
ATOM 639 C CA . ARG A 1 84 ? 14.915 -6.978 -23.316 1.00 92.88 84 ARG A CA 1
ATOM 640 C C . ARG A 1 84 ? 13.599 -6.696 -22.609 1.00 92.88 84 ARG A C 1
ATOM 642 O O . ARG A 1 84 ? 13.373 -5.571 -22.169 1.00 92.88 84 ARG A O 1
ATOM 649 N N . ILE A 1 85 ? 12.814 -7.752 -22.451 1.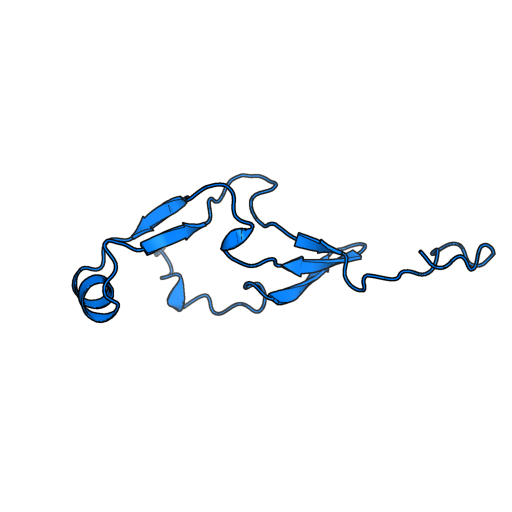00 90.94 85 ILE A N 1
ATOM 650 C CA . ILE A 1 85 ? 11.584 -7.790 -21.669 1.00 90.94 85 ILE A CA 1
ATOM 651 C C . ILE A 1 85 ? 11.894 -8.513 -20.357 1.00 90.94 85 ILE A C 1
ATOM 653 O O . ILE A 1 85 ? 12.547 -9.560 -20.395 1.00 90.94 85 ILE A O 1
ATOM 657 N N . PHE A 1 86 ? 11.482 -7.952 -19.225 1.00 86.25 86 PHE A N 1
ATOM 658 C CA . PHE A 1 86 ? 11.680 -8.539 -17.898 1.00 86.25 86 PHE A CA 1
ATOM 659 C C . PHE A 1 86 ? 10.538 -8.196 -16.954 1.00 86.25 86 PHE A C 1
ATOM 661 O O . PHE A 1 86 ? 9.917 -7.133 -17.161 1.00 86.25 86 PHE A O 1
#

Organism: NCBI:txid611301

Secondary structure (DSSP, 8-state):
-----GGG---TTSTT-EEE-SS-EEEEPPGGG--SEEEEE--HHHHHHHT-S-EEEEP--SSS-S-EEEESSS-B-SSTTT--B-

Radius of gyration: 17.99 Å; chains: 1; bounding box: 42×34×47 Å

Foldseek 3Di:
DDDDDVVVVPDQQDAQHWDDDPPFIKGFHDPVPQPDFADWDDDPVVCVVVVHPTDTDQDDDPDDRTDIDTPPPWDAPPPPVPRDID

pLDDT: mean 80.85, std 13.55, range [37.19, 95.88]

Sequence (86 aa):
LGEIRPNQLITTFGPGSIVDAVKDSVTVLDLNYWKEKGKKIIDGRLASYLGVDCFSMPRTSYSGDIPVVSFPYMHVCSNVKCGRIF